Protein AF-A0AAE0NJJ4-F1 (afdb_monomer_lite)

Sequence (115 aa):
MPVPVALATLAATGSLVTSIKSAIELRKMMKRKEETRLAEDEAPRVFNRLRRAYKDGYLTSAEYYQWYEKFMVAKIERDLPALRRIRAHMRVLEENPQSRTIASRSSSTSRSRDS

Secondary structure (DSSP, 8-state):
-PPPHHHHHHHHHHHHHHHHHHHHHHHHHHHHHHHHHHHHHHHHHHHHHHHHHHHTTSS-HHHHHHHHHHHHHHHHTT-HHHHHHHHHHHHHHHH-GGGS--TTSSSSS------

Organism: NCBI:txid92902

Foldseek 3Di:
DPDPVVVVVVVVVVVVVVVVVVVVVVVVVVVVVVLLVLLQVLLVVLVVLLVVCVVVQLDDPVRSVVLVVQSVVCSVVSPSVSSVVSVVVSVVSVVDVVSNPPPPPPDDDDDDDDD

pLDDT: mean 77.35, std 16.14, range [45.75, 94.44]

Radius of gyration: 28.05 Å; chains: 1; bounding box: 64×34×97 Å

Structure (mmCIF, N/CA/C/O backbone):
data_AF-A0AAE0NJJ4-F1
#
_entry.id   AF-A0AAE0NJJ4-F1
#
loop_
_atom_site.group_PDB
_atom_site.id
_atom_site.type_symbol
_atom_site.label_atom_id
_atom_site.label_alt_id
_atom_site.label_comp_id
_atom_site.label_asym_id
_atom_site.label_entity_id
_atom_site.label_seq_id
_atom_site.pdbx_PDB_ins_code
_atom_site.Cartn_x
_atom_site.Cartn_y
_atom_site.Cartn_z
_atom_site.occupancy
_atom_site.B_iso_or_equiv
_atom_site.auth_seq_id
_atom_site.auth_comp_id
_atom_site.auth_asym_id
_atom_site.auth_atom_id
_atom_site.pdbx_PDB_model_num
ATOM 1 N N . MET A 1 1 ? 38.696 -6.512 -51.258 1.00 49.84 1 MET A N 1
ATOM 2 C CA . MET A 1 1 ? 39.075 -5.991 -49.927 1.00 49.84 1 MET A CA 1
ATOM 3 C C . MET A 1 1 ? 38.389 -6.851 -48.866 1.00 49.84 1 MET A C 1
ATOM 5 O O . MET A 1 1 ? 37.221 -6.602 -48.591 1.00 49.84 1 MET A O 1
ATOM 9 N N . PRO A 1 2 ? 39.017 -7.918 -48.343 1.00 52.50 2 PRO A N 1
ATOM 10 C CA . PRO A 1 2 ? 38.402 -8.707 -47.281 1.00 52.50 2 PRO A CA 1
ATOM 11 C C . PRO A 1 2 ? 38.435 -7.880 -45.992 1.00 52.50 2 PRO A C 1
ATOM 13 O O . PRO A 1 2 ? 39.502 -7.458 -45.550 1.00 52.50 2 PRO A O 1
ATOM 16 N N . VAL A 1 3 ? 37.266 -7.593 -45.419 1.00 58.84 3 VAL A N 1
ATOM 17 C CA . VAL A 1 3 ? 37.175 -6.944 -44.105 1.00 58.84 3 VAL A CA 1
ATOM 18 C C . VAL A 1 3 ? 37.872 -7.870 -43.104 1.00 58.84 3 VAL A C 1
ATOM 20 O O . VAL A 1 3 ? 37.532 -9.056 -43.061 1.00 58.84 3 VAL A O 1
ATOM 23 N N . PRO A 1 4 ? 38.872 -7.397 -42.340 1.00 62.06 4 PRO A N 1
ATOM 24 C CA . PRO A 1 4 ? 39.631 -8.269 -41.459 1.00 62.06 4 PRO A CA 1
ATOM 25 C C . PRO A 1 4 ? 38.686 -8.876 -40.420 1.00 62.06 4 PRO A C 1
ATOM 27 O O . PRO A 1 4 ? 38.000 -8.158 -39.691 1.00 62.06 4 PRO A O 1
ATOM 30 N N . VAL A 1 5 ? 38.667 -10.210 -40.359 1.00 61.16 5 VAL A N 1
ATOM 31 C CA . VAL A 1 5 ? 37.842 -11.038 -39.458 1.00 61.16 5 VAL A CA 1
ATOM 32 C C . VAL A 1 5 ? 37.912 -10.547 -38.006 1.00 61.16 5 VAL A C 1
ATOM 34 O O . VAL A 1 5 ? 36.921 -10.622 -37.290 1.00 61.16 5 VAL A O 1
ATOM 37 N N . ALA A 1 6 ? 39.041 -9.953 -37.607 1.00 55.00 6 ALA A N 1
ATOM 38 C CA . ALA A 1 6 ? 39.251 -9.334 -36.302 1.00 55.00 6 ALA A CA 1
ATOM 39 C C . ALA A 1 6 ? 38.307 -8.153 -35.997 1.00 55.00 6 ALA A C 1
ATOM 41 O O . ALA A 1 6 ? 37.869 -8.019 -34.862 1.00 55.00 6 ALA A O 1
ATOM 42 N N . LEU A 1 7 ? 37.953 -7.311 -36.977 1.00 53.78 7 LEU A N 1
ATOM 43 C CA . LEU A 1 7 ? 36.982 -6.222 -36.778 1.00 53.78 7 LEU A CA 1
ATOM 44 C C . LEU A 1 7 ? 35.548 -6.755 -36.714 1.00 53.78 7 LEU A C 1
ATOM 46 O O . LEU A 1 7 ? 34.739 -6.258 -35.932 1.00 53.78 7 LEU A O 1
ATOM 50 N N . ALA A 1 8 ? 35.244 -7.798 -37.491 1.00 55.31 8 ALA A N 1
ATOM 51 C CA . ALA A 1 8 ? 33.944 -8.460 -37.457 1.00 55.31 8 ALA A CA 1
ATOM 52 C C . ALA A 1 8 ? 33.705 -9.183 -36.117 1.00 55.31 8 ALA A C 1
ATOM 54 O O . ALA A 1 8 ? 32.607 -9.106 -35.568 1.00 55.31 8 ALA A O 1
ATOM 55 N N . THR A 1 9 ? 34.726 -9.823 -35.538 1.00 55.47 9 THR A N 1
ATOM 56 C CA . THR A 1 9 ? 34.636 -10.472 -34.219 1.00 55.47 9 THR A CA 1
ATOM 57 C C . THR A 1 9 ? 34.614 -9.473 -33.061 1.00 55.47 9 THR A C 1
ATOM 59 O O . THR A 1 9 ? 33.916 -9.711 -32.076 1.00 55.47 9 THR A O 1
ATOM 62 N N . LEU A 1 10 ? 35.287 -8.323 -33.173 1.00 52.78 10 LEU A N 1
ATOM 63 C CA . LEU A 1 10 ? 35.204 -7.239 -32.180 1.00 52.78 10 LEU A CA 1
ATOM 64 C C . LEU A 1 10 ? 33.826 -6.559 -32.196 1.00 52.78 10 LEU A C 1
ATOM 66 O O . LEU A 1 10 ? 33.239 -6.313 -31.144 1.00 52.78 10 LEU A O 1
ATOM 70 N N . ALA A 1 11 ? 33.259 -6.344 -33.386 1.00 57.31 11 ALA A N 1
ATOM 71 C CA . ALA A 1 11 ? 31.884 -5.876 -33.538 1.00 57.31 11 ALA A CA 1
ATOM 72 C C . ALA A 1 11 ? 30.865 -6.909 -33.020 1.00 57.31 11 ALA A C 1
ATOM 74 O O . ALA A 1 11 ? 29.897 -6.539 -32.358 1.00 57.31 11 ALA A O 1
ATOM 75 N N . ALA A 1 12 ? 31.094 -8.206 -33.254 1.00 57.16 12 ALA A N 1
ATOM 76 C CA . ALA A 1 12 ? 30.213 -9.277 -32.785 1.00 57.16 12 ALA A CA 1
ATOM 77 C C . ALA A 1 12 ? 30.272 -9.482 -31.261 1.00 57.16 12 ALA A C 1
ATOM 79 O O . ALA A 1 12 ? 29.234 -9.656 -30.626 1.00 57.16 12 ALA A O 1
ATOM 80 N N . THR A 1 13 ? 31.455 -9.411 -30.648 1.00 57.94 13 THR A N 1
ATOM 81 C CA . THR A 1 13 ? 31.603 -9.506 -29.184 1.00 57.94 13 THR A CA 1
ATOM 82 C C . THR A 1 13 ? 31.076 -8.253 -28.481 1.00 57.94 13 THR A C 1
ATOM 84 O O . THR A 1 13 ? 30.390 -8.373 -27.465 1.00 57.94 13 THR A O 1
ATOM 87 N N . GLY A 1 14 ? 31.266 -7.065 -29.070 1.00 58.31 14 GLY A N 1
ATOM 88 C CA . GLY A 1 14 ? 30.603 -5.831 -28.639 1.00 58.31 14 GLY A CA 1
ATOM 89 C C . GLY A 1 14 ? 29.072 -5.910 -28.728 1.00 58.31 14 GLY A C 1
ATOM 90 O O . GLY A 1 14 ? 28.387 -5.538 -27.777 1.00 58.31 14 GLY A O 1
ATOM 91 N N . SER A 1 15 ? 28.536 -6.463 -29.823 1.00 60.88 15 SER A N 1
ATOM 92 C CA . SER A 1 15 ? 27.097 -6.697 -30.039 1.00 60.88 15 SER A CA 1
ATOM 93 C C . SER A 1 15 ? 26.492 -7.696 -29.040 1.00 60.88 15 SER A C 1
ATOM 95 O O . SER A 1 15 ? 25.366 -7.524 -28.565 1.00 60.88 15 SER A O 1
ATOM 97 N N . LEU A 1 16 ? 27.250 -8.726 -28.650 1.00 60.28 16 LEU A N 1
ATOM 98 C CA . LEU A 1 16 ? 26.797 -9.709 -27.667 1.00 60.28 16 LEU A CA 1
ATOM 99 C C . LEU A 1 16 ? 26.666 -9.087 -26.266 1.00 60.28 16 LEU A C 1
ATOM 101 O O . LEU A 1 16 ? 25.659 -9.282 -25.585 1.00 60.28 16 LEU A O 1
ATOM 105 N N . VAL A 1 17 ? 27.657 -8.293 -25.846 1.00 63.66 17 VAL A N 1
ATOM 106 C CA . VAL A 1 17 ? 27.659 -7.626 -24.533 1.00 63.66 17 VAL A CA 1
ATOM 107 C C . VAL A 1 17 ? 26.560 -6.563 -24.447 1.00 63.66 17 VAL A C 1
ATOM 109 O O . VAL A 1 17 ? 25.863 -6.482 -23.430 1.00 63.66 17 VAL A O 1
ATOM 112 N N . THR A 1 18 ? 26.344 -5.779 -25.507 1.00 69.38 18 THR A N 1
ATOM 113 C CA . THR A 1 18 ? 25.241 -4.806 -25.554 1.00 69.38 18 THR A CA 1
ATOM 114 C C . THR A 1 18 ? 23.875 -5.487 -25.549 1.00 69.38 18 THR A C 1
ATOM 116 O O . THR A 1 18 ? 22.976 -5.014 -24.855 1.00 69.38 18 THR A O 1
ATOM 119 N N . SER A 1 19 ? 23.727 -6.634 -26.217 1.00 67.06 19 SER A N 1
ATOM 120 C CA . SER A 1 19 ? 22.492 -7.429 -26.193 1.00 67.06 19 SER A CA 1
ATOM 121 C C . SER A 1 19 ? 22.185 -7.986 -24.800 1.00 67.06 19 SER A C 1
ATOM 123 O O . SER A 1 19 ? 21.049 -7.898 -24.335 1.00 67.06 19 SER A O 1
ATOM 125 N N . ILE A 1 20 ? 23.194 -8.493 -24.081 1.00 73.38 20 ILE A N 1
ATOM 126 C CA . ILE A 1 20 ? 23.033 -8.977 -22.699 1.00 73.38 20 ILE A CA 1
ATOM 127 C C . ILE A 1 20 ? 22.661 -7.823 -21.760 1.00 73.38 20 ILE A C 1
ATOM 129 O O . ILE A 1 20 ? 21.740 -7.952 -20.951 1.00 73.38 20 ILE A O 1
ATOM 133 N N . LYS A 1 21 ? 23.332 -6.671 -21.881 1.00 72.81 21 LYS A N 1
ATOM 134 C CA . LYS A 1 21 ? 23.011 -5.477 -21.087 1.00 72.81 21 LYS A CA 1
ATOM 135 C C . LYS A 1 21 ? 21.589 -4.985 -21.366 1.00 72.81 21 LYS A C 1
ATOM 137 O O . LYS A 1 21 ? 20.836 -4.754 -20.421 1.00 72.81 21 LYS A O 1
ATOM 142 N N . SER A 1 22 ? 21.199 -4.916 -22.639 1.00 72.12 22 SER A N 1
ATOM 143 C CA . SER A 1 22 ? 19.841 -4.566 -23.063 1.00 72.12 22 SER A CA 1
ATOM 144 C C . SER A 1 22 ? 18.806 -5.541 -22.494 1.00 72.12 22 SER A C 1
ATOM 146 O O . SER A 1 22 ? 17.797 -5.114 -21.938 1.00 72.12 22 SER A O 1
ATOM 148 N N . ALA A 1 23 ? 19.086 -6.848 -22.510 1.00 73.75 23 ALA A N 1
ATOM 149 C CA . ALA A 1 23 ? 18.210 -7.858 -21.920 1.00 73.75 23 ALA A CA 1
ATOM 150 C C . ALA A 1 23 ? 18.053 -7.692 -20.395 1.00 73.75 23 ALA A C 1
ATOM 152 O O . ALA A 1 23 ? 16.955 -7.864 -19.860 1.00 73.75 23 ALA A O 1
ATOM 153 N N . ILE A 1 24 ? 19.121 -7.330 -19.678 1.00 82.50 24 ILE A N 1
ATOM 154 C CA . ILE A 1 24 ? 19.072 -7.058 -18.231 1.00 82.50 24 ILE A CA 1
ATOM 155 C C . ILE A 1 24 ? 18.264 -5.788 -17.939 1.00 82.50 24 ILE A C 1
ATOM 157 O O . ILE A 1 24 ? 17.454 -5.772 -17.009 1.00 82.50 24 ILE A O 1
ATOM 161 N N . GLU A 1 25 ? 18.461 -4.728 -18.718 1.00 81.06 25 GLU A N 1
ATOM 162 C CA . GLU A 1 25 ? 17.711 -3.477 -18.584 1.00 81.06 25 GLU A CA 1
ATOM 163 C C . GLU A 1 25 ? 16.223 -3.676 -18.894 1.00 81.06 25 GLU A C 1
ATOM 165 O O . GLU A 1 25 ? 15.377 -3.240 -18.111 1.00 81.06 25 GLU A O 1
ATOM 170 N N . LEU A 1 26 ? 15.893 -4.434 -19.943 1.00 79.50 26 LEU A N 1
ATOM 171 C CA . LEU A 1 26 ? 14.524 -4.839 -20.270 1.00 79.50 26 LEU A CA 1
ATOM 172 C C . LEU A 1 26 ? 13.882 -5.629 -19.128 1.00 79.50 26 LEU A C 1
ATOM 174 O O . LEU A 1 26 ? 12.768 -5.308 -18.718 1.00 79.50 26 LEU A O 1
ATOM 178 N N . ARG A 1 27 ? 14.590 -6.606 -18.546 1.00 78.62 27 ARG A N 1
ATOM 179 C CA . ARG A 1 27 ? 14.095 -7.356 -17.377 1.00 78.62 27 ARG A CA 1
ATOM 180 C C . ARG A 1 27 ? 13.827 -6.443 -16.182 1.00 78.62 27 ARG A C 1
ATOM 182 O O . ARG A 1 27 ? 12.785 -6.568 -15.543 1.00 78.62 27 ARG A O 1
ATOM 189 N N . LYS A 1 28 ? 14.728 -5.499 -15.890 1.00 83.69 28 LYS A N 1
ATOM 190 C CA . LYS A 1 28 ? 14.526 -4.501 -14.823 1.00 83.69 28 LYS A CA 1
ATOM 191 C C . LYS A 1 28 ? 13.313 -3.616 -15.106 1.00 83.69 28 LYS A C 1
ATOM 193 O O . LYS A 1 28 ? 12.544 -3.326 -14.193 1.00 83.69 28 LYS A O 1
ATOM 198 N N . MET A 1 29 ? 13.121 -3.209 -16.358 1.00 83.06 29 MET A N 1
ATOM 199 C CA . MET A 1 29 ? 12.002 -2.366 -16.765 1.00 83.06 29 MET A CA 1
ATOM 200 C C . MET A 1 29 ? 10.665 -3.111 -16.685 1.00 83.06 29 MET A C 1
ATOM 202 O O . MET A 1 29 ? 9.696 -2.562 -16.166 1.00 83.06 29 MET A O 1
ATOM 206 N N . MET A 1 30 ? 10.616 -4.368 -17.136 1.00 82.31 30 MET A N 1
ATOM 207 C CA . MET A 1 30 ? 9.439 -5.232 -17.001 1.00 82.31 30 MET A CA 1
ATOM 208 C C . MET A 1 30 ? 9.076 -5.448 -15.535 1.00 82.31 30 MET A C 1
ATOM 210 O O . MET A 1 30 ? 7.918 -5.267 -15.173 1.00 82.31 30 MET A O 1
ATOM 214 N N . LYS A 1 31 ? 10.068 -5.731 -14.683 1.00 85.31 31 LYS A N 1
ATOM 215 C CA . LYS A 1 31 ? 9.854 -5.888 -13.243 1.00 85.31 31 LYS A CA 1
ATOM 216 C C . LYS A 1 31 ? 9.286 -4.618 -12.604 1.00 85.31 31 LYS A C 1
ATOM 218 O O . LYS A 1 31 ? 8.314 -4.698 -11.867 1.00 85.31 31 LYS A O 1
ATOM 223 N N . ARG A 1 32 ? 9.822 -3.438 -12.942 1.00 82.94 32 ARG A N 1
ATOM 224 C CA . ARG A 1 32 ? 9.273 -2.154 -12.466 1.00 82.94 32 ARG A CA 1
ATOM 225 C C . ARG A 1 32 ? 7.836 -1.934 -12.939 1.00 82.94 32 ARG A C 1
ATOM 227 O O . ARG A 1 32 ? 7.005 -1.500 -12.152 1.00 82.94 32 ARG A O 1
ATOM 234 N N . LYS A 1 33 ? 7.526 -2.250 -14.202 1.00 84.69 33 LYS A N 1
ATOM 235 C CA . LYS A 1 33 ? 6.153 -2.156 -14.728 1.00 84.69 33 LYS A CA 1
ATOM 236 C C . LYS A 1 33 ? 5.199 -3.081 -13.974 1.00 84.69 33 LYS A C 1
ATOM 238 O O . LYS A 1 33 ? 4.100 -2.667 -13.611 1.00 84.69 33 LYS A O 1
ATOM 243 N N . GLU A 1 34 ? 5.624 -4.310 -13.714 1.00 88.31 34 GLU A N 1
ATOM 244 C CA . GLU A 1 34 ? 4.850 -5.272 -12.936 1.00 88.31 34 GLU A CA 1
ATOM 245 C C . GLU A 1 34 ? 4.630 -4.786 -11.498 1.00 88.31 34 GLU A C 1
ATOM 247 O O . GLU A 1 34 ? 3.495 -4.764 -11.034 1.00 88.31 34 GLU A O 1
ATOM 252 N N . GLU A 1 35 ? 5.672 -4.290 -10.827 1.00 85.25 35 GLU A N 1
ATOM 253 C CA . GLU A 1 35 ? 5.577 -3.704 -9.484 1.00 85.25 35 GLU A CA 1
ATOM 254 C C . GLU A 1 35 ? 4.603 -2.520 -9.439 1.00 85.25 35 GLU A C 1
ATOM 256 O O . GLU A 1 35 ? 3.765 -2.461 -8.540 1.00 85.25 35 GLU A O 1
ATOM 261 N N . THR A 1 36 ? 4.644 -1.621 -10.429 1.00 86.25 36 THR A N 1
ATOM 262 C CA . THR A 1 36 ? 3.703 -0.491 -10.498 1.00 86.25 36 THR A CA 1
ATOM 263 C C . THR A 1 36 ? 2.263 -0.942 -10.706 1.00 86.25 36 THR A C 1
ATOM 265 O O . THR A 1 36 ? 1.364 -0.420 -10.054 1.00 86.25 36 THR A O 1
ATOM 268 N N . ARG A 1 37 ? 2.037 -1.945 -11.562 1.00 90.31 37 ARG A N 1
ATOM 269 C CA . ARG A 1 37 ? 0.701 -2.499 -11.798 1.00 90.31 37 ARG A CA 1
ATOM 270 C C . ARG A 1 37 ? 0.161 -3.166 -10.535 1.00 90.31 37 ARG A C 1
ATOM 272 O O . ARG A 1 37 ? -0.973 -2.924 -10.140 1.00 90.31 37 ARG A O 1
ATOM 279 N N . LEU A 1 38 ? 1.001 -3.951 -9.862 1.00 89.00 38 LEU A N 1
ATOM 280 C CA . LEU A 1 38 ? 0.651 -4.570 -8.589 1.00 89.00 38 LEU A CA 1
ATOM 281 C C . LEU A 1 38 ? 0.353 -3.519 -7.513 1.00 89.00 38 LEU A C 1
ATOM 283 O O . LEU A 1 38 ? -0.564 -3.723 -6.726 1.00 89.00 38 LEU A O 1
ATOM 287 N N . ALA A 1 39 ? 1.082 -2.399 -7.470 1.00 87.75 39 ALA A N 1
ATOM 288 C CA . ALA A 1 39 ? 0.797 -1.303 -6.542 1.00 87.75 39 ALA A CA 1
ATOM 289 C C . ALA A 1 39 ? -0.588 -0.682 -6.794 1.00 87.75 39 ALA A C 1
ATOM 291 O O . ALA A 1 39 ? -1.337 -0.441 -5.844 1.00 87.75 39 ALA A O 1
A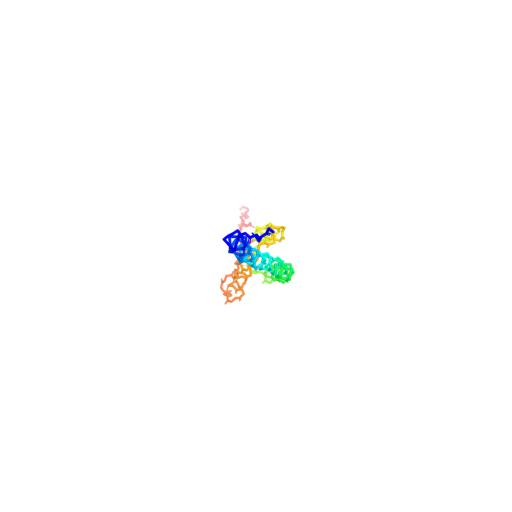TOM 292 N N . GLU A 1 40 ? -0.951 -0.467 -8.061 1.00 89.31 40 GLU A N 1
ATOM 293 C CA . GLU A 1 40 ? -2.262 0.064 -8.451 1.00 89.31 40 GLU A CA 1
ATOM 294 C C . GLU A 1 40 ? -3.409 -0.888 -8.091 1.00 89.31 40 GLU A C 1
ATOM 296 O O . GLU A 1 40 ? -4.422 -0.440 -7.553 1.00 89.31 40 GLU A O 1
ATOM 301 N N . ASP A 1 41 ? -3.223 -2.195 -8.290 1.00 91.31 41 ASP A N 1
ATOM 302 C CA . ASP A 1 41 ? -4.201 -3.224 -7.911 1.00 91.31 41 ASP A CA 1
ATOM 303 C C . ASP A 1 41 ? -4.339 -3.369 -6.380 1.00 91.31 41 ASP A C 1
ATOM 305 O O . ASP A 1 41 ? -5.411 -3.674 -5.843 1.00 91.31 41 ASP A O 1
ATOM 309 N N . GLU A 1 42 ? -3.245 -3.154 -5.646 1.00 89.69 42 GLU A N 1
ATOM 310 C CA . GLU A 1 42 ? -3.174 -3.305 -4.194 1.00 89.69 42 GLU A CA 1
ATOM 311 C C . GLU A 1 42 ? -3.802 -2.117 -3.448 1.00 89.69 42 GLU A C 1
ATOM 313 O O . GLU A 1 42 ? -4.469 -2.305 -2.422 1.00 89.69 42 GLU A O 1
ATOM 318 N N . ALA A 1 43 ? -3.626 -0.899 -3.967 1.00 89.88 43 ALA A N 1
ATOM 319 C CA . ALA A 1 43 ? -4.090 0.344 -3.358 1.00 89.88 43 ALA A CA 1
ATOM 320 C C . ALA A 1 43 ? -5.588 0.353 -2.968 1.00 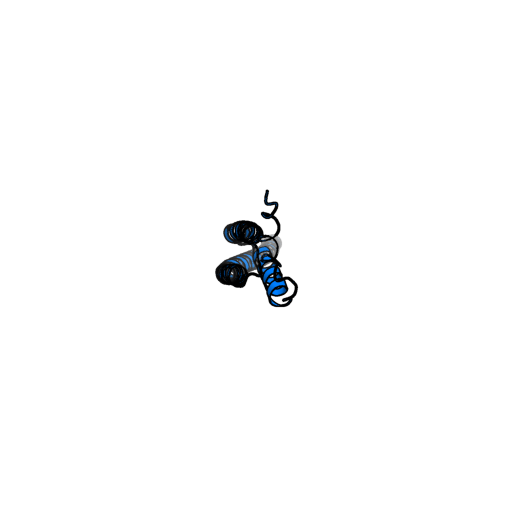89.88 43 ALA A C 1
ATOM 322 O O . ALA A 1 43 ? -5.887 0.645 -1.804 1.00 89.88 43 ALA A O 1
ATOM 323 N N . PRO A 1 44 ? -6.556 0.004 -3.846 1.00 93.19 44 PRO A N 1
ATOM 324 C CA . PRO A 1 44 ? -7.974 0.009 -3.476 1.00 93.19 44 PRO A CA 1
ATOM 325 C C . PRO A 1 44 ? -8.297 -1.020 -2.385 1.00 93.19 44 PRO A C 1
ATOM 327 O O . PRO A 1 44 ? -9.141 -0.775 -1.522 1.00 93.19 44 PRO A O 1
ATOM 330 N N . ARG A 1 45 ? -7.596 -2.160 -2.370 1.00 92.81 45 ARG A N 1
ATOM 331 C CA . ARG A 1 45 ? -7.772 -3.193 -1.340 1.00 92.81 45 ARG A CA 1
ATOM 332 C C . ARG A 1 45 ? -7.306 -2.694 0.025 1.00 92.81 45 ARG A C 1
ATOM 334 O O . ARG A 1 45 ? -7.995 -2.918 1.018 1.00 92.81 45 ARG A O 1
ATOM 341 N N . VAL A 1 46 ? -6.161 -2.009 0.074 1.00 93.06 46 VAL A N 1
ATOM 342 C CA . VAL A 1 46 ? -5.626 -1.415 1.311 1.00 93.06 46 VAL A CA 1
ATOM 343 C C . VAL A 1 46 ? -6.544 -0.309 1.826 1.00 93.06 46 VAL A C 1
ATOM 345 O O . VAL A 1 46 ? -6.878 -0.317 3.008 1.00 93.06 46 VAL A O 1
ATOM 348 N N . PHE A 1 47 ? -7.030 0.571 0.948 1.00 93.62 47 PHE A N 1
ATOM 349 C CA . PHE A 1 47 ? -7.969 1.630 1.325 1.00 93.62 47 PHE A CA 1
ATOM 350 C C . PHE A 1 47 ? -9.263 1.079 1.934 1.00 93.62 47 PHE A C 1
ATOM 352 O O . PHE A 1 47 ? -9.693 1.516 3.002 1.00 93.62 47 PHE A O 1
ATOM 359 N N . ASN A 1 48 ? -9.865 0.074 1.291 1.00 93.62 48 ASN A N 1
ATOM 360 C CA . ASN A 1 48 ? -11.086 -0.550 1.794 1.00 93.62 48 ASN A CA 1
ATOM 361 C C . ASN A 1 48 ? -10.872 -1.206 3.162 1.00 93.62 48 ASN A C 1
ATOM 363 O O . ASN A 1 48 ? -11.747 -1.110 4.022 1.00 93.62 48 ASN A O 1
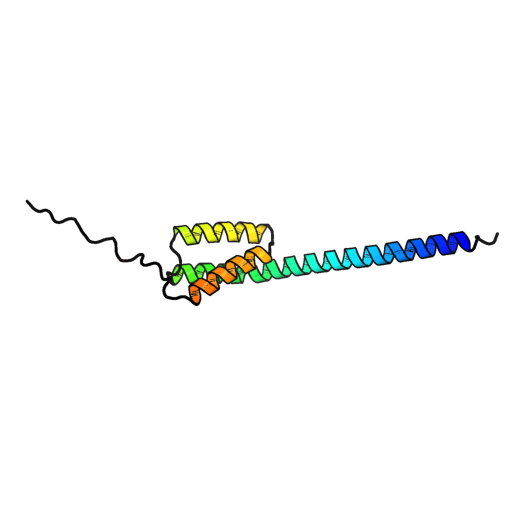ATOM 367 N N . ARG A 1 49 ? -9.712 -1.834 3.382 1.00 91.56 49 ARG A N 1
ATOM 368 C CA . ARG A 1 49 ? -9.348 -2.406 4.684 1.00 91.56 49 ARG A CA 1
ATOM 369 C C . ARG A 1 49 ? -9.167 -1.342 5.756 1.00 91.56 49 ARG A C 1
ATOM 371 O O . ARG A 1 49 ? -9.755 -1.468 6.818 1.00 91.56 49 ARG A O 1
ATOM 378 N N . LEU A 1 50 ? -8.431 -0.275 5.456 1.00 92.00 50 LEU A N 1
ATOM 379 C CA . LEU A 1 50 ? -8.217 0.837 6.382 1.00 92.00 50 LEU A CA 1
ATOM 380 C C . LEU A 1 50 ? -9.551 1.472 6.807 1.00 92.00 50 LEU A C 1
ATOM 382 O O . LEU A 1 50 ? -9.790 1.718 7.988 1.00 92.00 50 LEU A O 1
ATOM 386 N N . ARG A 1 51 ? -10.461 1.675 5.847 1.00 92.06 51 ARG A N 1
ATOM 387 C CA . ARG A 1 51 ? -11.800 2.212 6.114 1.00 92.06 51 ARG A CA 1
ATOM 388 C C . ARG A 1 51 ? -12.662 1.259 6.946 1.00 92.06 51 ARG A C 1
ATOM 390 O O . ARG A 1 51 ? -13.457 1.733 7.754 1.00 92.06 51 ARG A O 1
ATOM 397 N N . ARG A 1 52 ? -12.540 -0.057 6.746 1.00 91.31 52 ARG A N 1
ATOM 398 C CA . ARG A 1 52 ? -13.213 -1.061 7.588 1.00 91.31 52 ARG A CA 1
ATOM 399 C C . ARG A 1 52 ? -12.646 -1.058 9.002 1.00 91.31 52 ARG A C 1
ATOM 401 O O . ARG A 1 52 ? -13.417 -0.882 9.929 1.00 91.31 52 ARG A O 1
ATOM 408 N N . ALA A 1 53 ? -11.324 -1.089 9.152 1.00 87.81 53 ALA A N 1
ATOM 409 C CA . ALA A 1 53 ? -10.663 -1.056 10.454 1.00 87.81 53 ALA A CA 1
ATOM 410 C C . ALA A 1 53 ? -11.091 0.153 11.308 1.00 87.81 53 ALA A C 1
ATOM 412 O O . ALA A 1 53 ? -11.332 0.014 12.504 1.00 87.81 53 ALA A O 1
ATOM 413 N N . TYR A 1 54 ? -11.261 1.323 10.685 1.00 88.62 54 TYR A N 1
ATOM 414 C CA . TYR A 1 54 ? -11.811 2.500 11.359 1.00 88.62 54 TYR A CA 1
ATOM 415 C C . TYR A 1 54 ? -13.284 2.333 11.764 1.00 88.62 54 TYR A C 1
ATOM 417 O O . TYR A 1 54 ? -13.649 2.632 12.897 1.00 88.62 54 TYR A O 1
ATOM 425 N N . LYS A 1 55 ? -14.135 1.823 10.863 1.00 88.81 55 LYS A N 1
ATOM 426 C CA . LYS A 1 55 ? -15.559 1.573 11.156 1.00 88.81 55 LYS A CA 1
ATOM 427 C C . LYS A 1 55 ? -15.769 0.533 12.254 1.00 88.81 55 LYS A C 1
ATOM 429 O O . LYS A 1 55 ? -16.688 0.678 13.050 1.00 88.81 55 LYS A O 1
ATOM 434 N N . ASP A 1 56 ? -14.917 -0.482 12.288 1.00 88.31 56 ASP A N 1
ATOM 435 C CA . ASP A 1 56 ? -14.975 -1.577 13.252 1.00 88.31 56 ASP A CA 1
ATOM 436 C C . ASP A 1 56 ? -14.360 -1.183 14.614 1.00 88.31 56 ASP A C 1
ATOM 438 O O . ASP A 1 56 ? -14.385 -1.968 15.561 1.00 88.31 56 ASP A O 1
ATOM 442 N N . GLY A 1 57 ? -13.830 0.043 14.733 1.00 85.69 57 GLY A N 1
ATOM 443 C CA . GLY A 1 57 ? -13.311 0.602 15.982 1.00 85.69 57 GLY A CA 1
ATOM 444 C C . GLY A 1 57 ? -11.902 0.136 16.356 1.00 85.69 57 GLY A C 1
ATOM 445 O O . GLY A 1 57 ? -11.502 0.292 17.506 1.00 85.69 57 GLY A O 1
ATOM 446 N N . TYR A 1 58 ? -11.140 -0.425 15.412 1.00 84.50 58 TYR A N 1
ATOM 447 C CA . TYR A 1 58 ? -9.740 -0.815 15.636 1.00 84.50 58 TYR A CA 1
ATOM 448 C C . TYR A 1 58 ? -8.764 0.366 15.582 1.00 84.50 58 TYR A C 1
ATOM 450 O O . TYR A 1 58 ? -7.610 0.226 15.975 1.00 84.50 58 TYR A O 1
ATOM 458 N N . LEU A 1 59 ? -9.203 1.509 15.052 1.00 86.00 59 LEU A N 1
ATOM 459 C CA . LEU A 1 59 ? -8.404 2.724 14.918 1.00 86.00 59 LEU A CA 1
ATOM 460 C C . LEU A 1 59 ? -9.181 3.909 15.483 1.00 86.00 59 LEU A C 1
ATOM 462 O O . LEU A 1 59 ? -10.366 4.086 15.195 1.00 86.00 59 LEU A O 1
ATOM 466 N N . THR A 1 60 ? -8.491 4.770 16.221 1.00 87.12 60 THR A N 1
ATOM 467 C CA . THR A 1 60 ? -9.005 6.099 16.559 1.00 87.12 60 THR A CA 1
ATOM 468 C C . THR A 1 60 ? -9.012 7.010 15.327 1.00 87.12 60 THR A C 1
ATOM 470 O O . THR A 1 60 ? -8.352 6.744 14.321 1.00 87.12 60 THR A O 1
ATOM 473 N N . SER A 1 61 ? -9.744 8.127 15.398 1.00 88.88 61 SER A N 1
ATOM 474 C CA . SER A 1 61 ? -9.779 9.123 14.313 1.00 88.88 61 SER A CA 1
ATOM 475 C C . SER A 1 61 ? -8.375 9.630 13.955 1.00 88.88 61 SER A C 1
ATOM 477 O O . SER A 1 61 ? -8.007 9.665 12.783 1.00 88.88 61 SER A O 1
ATOM 479 N N . ALA A 1 62 ? -7.556 9.943 14.964 1.00 89.56 62 ALA A N 1
ATOM 480 C CA . ALA A 1 62 ? -6.188 10.420 14.768 1.00 89.56 62 ALA A CA 1
ATOM 481 C C . ALA A 1 62 ? -5.299 9.375 14.071 1.00 89.56 62 ALA A C 1
ATOM 483 O O . ALA A 1 62 ? -4.609 9.694 13.103 1.00 89.56 62 ALA A O 1
ATOM 484 N N . GLU A 1 63 ? -5.361 8.115 14.512 1.00 88.88 63 GLU A N 1
ATOM 485 C CA . GLU A 1 63 ? -4.596 7.024 13.897 1.00 88.88 63 GLU A CA 1
ATOM 486 C C . GLU A 1 63 ? -5.049 6.758 12.460 1.00 88.88 63 GLU A C 1
ATOM 488 O O . GLU A 1 63 ? -4.216 6.544 11.578 1.00 88.88 63 GLU A O 1
ATOM 493 N N . TYR A 1 64 ? -6.358 6.815 12.197 1.00 91.62 64 TYR A N 1
ATOM 494 C CA . TYR A 1 64 ? -6.891 6.677 10.846 1.00 91.62 64 TYR A CA 1
ATOM 495 C C . TYR A 1 64 ? -6.321 7.743 9.905 1.00 91.62 64 TYR A C 1
ATOM 497 O O . TYR A 1 64 ? -5.833 7.390 8.832 1.00 91.62 64 TYR A O 1
ATOM 505 N N . TYR A 1 65 ? -6.320 9.021 10.303 1.00 93.56 65 TYR A N 1
ATOM 506 C CA . TYR A 1 65 ? -5.750 10.094 9.480 1.00 93.56 65 TYR A CA 1
ATOM 507 C C . TYR A 1 65 ? -4.255 9.896 9.223 1.00 93.56 65 TYR A C 1
ATOM 509 O O . TYR A 1 65 ? -3.812 10.031 8.083 1.00 93.56 65 TYR A O 1
ATOM 517 N N . GLN A 1 66 ? -3.492 9.492 10.241 1.00 94.00 66 GLN A N 1
ATOM 518 C CA . GLN A 1 66 ? -2.059 9.236 10.095 1.00 94.00 66 GLN A CA 1
ATOM 519 C C . GLN A 1 66 ? -1.769 8.093 9.108 1.00 94.00 66 GLN A C 1
ATOM 521 O O . GLN A 1 66 ? -0.863 8.180 8.274 1.00 94.00 66 GLN A O 1
ATOM 526 N N . TRP A 1 67 ? -2.530 6.998 9.183 1.00 92.69 67 TRP A N 1
ATOM 527 C CA . TRP A 1 67 ? -2.387 5.881 8.248 1.00 92.69 67 TRP A CA 1
ATOM 528 C C . TRP A 1 67 ? -2.916 6.212 6.853 1.00 92.69 67 TRP A C 1
ATOM 530 O O . TRP A 1 67 ? -2.362 5.732 5.863 1.00 92.69 67 TRP A O 1
ATOM 540 N N . TYR A 1 68 ? -3.945 7.051 6.763 1.00 93.94 68 TYR A N 1
ATOM 541 C CA . TYR A 1 68 ? -4.489 7.528 5.499 1.00 93.94 68 TYR A CA 1
ATOM 542 C C . TYR A 1 68 ? -3.494 8.420 4.749 1.00 93.94 68 TYR A C 1
ATOM 544 O O . TYR A 1 68 ? -3.296 8.230 3.552 1.00 93.94 68 TYR A O 1
ATOM 552 N N . GLU A 1 69 ? -2.804 9.325 5.443 1.00 94.44 69 GLU A N 1
ATOM 553 C CA . GLU A 1 69 ? -1.750 10.158 4.857 1.00 94.44 69 GLU A CA 1
ATOM 554 C C . GLU A 1 69 ? -0.610 9.300 4.290 1.00 94.44 69 GLU A C 1
ATOM 556 O O . GLU A 1 69 ? -0.265 9.414 3.112 1.00 94.44 69 GLU A O 1
ATOM 561 N N . LYS A 1 70 ? -0.103 8.343 5.081 1.00 93.50 70 LYS A N 1
ATOM 562 C CA . LYS A 1 70 ? 0.920 7.380 4.630 1.00 93.50 70 LYS A CA 1
ATOM 563 C C . LYS A 1 70 ? 0.451 6.557 3.430 1.00 93.50 70 LYS A C 1
ATOM 565 O O . LYS A 1 70 ? 1.234 6.287 2.521 1.00 93.50 70 LYS A O 1
ATOM 570 N N . PHE A 1 71 ? -0.821 6.161 3.412 1.00 94.06 71 PHE A N 1
ATOM 571 C CA . PHE A 1 71 ? -1.422 5.475 2.273 1.00 94.06 71 PHE A CA 1
ATOM 572 C C . PHE A 1 71 ? -1.462 6.363 1.024 1.00 94.06 71 PHE A C 1
ATOM 574 O O . PHE A 1 71 ? -1.148 5.875 -0.061 1.00 94.06 71 PHE A O 1
ATOM 581 N N . MET A 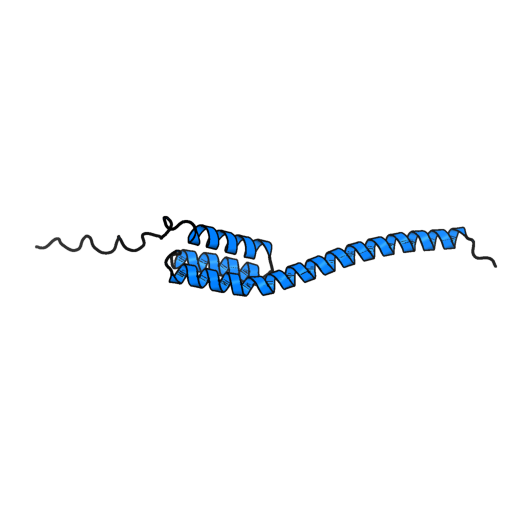1 72 ? -1.819 7.645 1.152 1.00 94.06 72 MET A N 1
ATOM 582 C CA . MET A 1 72 ? -1.839 8.558 0.008 1.00 94.06 72 MET A CA 1
ATOM 583 C C . MET A 1 72 ? -0.450 8.720 -0.604 1.00 94.06 72 MET A C 1
ATOM 585 O O . MET A 1 72 ? -0.323 8.614 -1.822 1.00 94.06 72 MET A O 1
ATOM 589 N N . VAL A 1 73 ? 0.580 8.904 0.228 1.00 94.44 73 VAL A N 1
ATOM 590 C CA . VAL A 1 73 ? 1.975 8.989 -0.233 1.00 94.44 73 VAL A CA 1
ATOM 591 C C . VAL A 1 73 ? 2.369 7.706 -0.964 1.00 94.44 73 VAL A C 1
ATOM 593 O O . VAL A 1 73 ? 2.755 7.758 -2.129 1.00 94.44 73 VAL A O 1
ATOM 596 N N . ALA A 1 74 ? 2.144 6.541 -0.347 1.00 92.06 74 ALA A N 1
ATOM 597 C CA . ALA A 1 74 ? 2.460 5.248 -0.955 1.00 92.06 74 ALA A CA 1
ATOM 598 C C . ALA A 1 74 ? 1.714 5.005 -2.281 1.00 92.06 74 ALA A C 1
ATOM 600 O O . ALA A 1 74 ? 2.256 4.397 -3.204 1.00 92.06 74 ALA A O 1
ATOM 601 N N . LYS A 1 75 ? 0.470 5.486 -2.396 1.00 90.81 75 LYS A N 1
ATOM 602 C CA . LYS A 1 75 ? -0.327 5.394 -3.624 1.00 90.81 75 LYS A CA 1
ATOM 603 C C . LYS A 1 75 ? 0.229 6.293 -4.730 1.00 90.81 75 LYS A C 1
ATOM 605 O O . LYS A 1 75 ? 0.302 5.847 -5.872 1.00 90.81 75 LYS A O 1
ATOM 610 N N . ILE A 1 76 ? 0.595 7.535 -4.409 1.00 92.56 76 ILE A N 1
ATOM 611 C CA . ILE A 1 76 ? 1.158 8.495 -5.372 1.00 92.56 76 ILE A CA 1
ATOM 612 C C . ILE A 1 76 ? 2.514 7.999 -5.881 1.00 92.56 76 ILE A C 1
ATOM 614 O O . ILE A 1 76 ? 2.757 7.993 -7.086 1.00 92.56 76 ILE A O 1
ATOM 618 N N . GLU A 1 77 ? 3.364 7.516 -4.977 1.00 90.75 77 GLU A N 1
ATOM 619 C CA . GLU A 1 77 ? 4.694 6.991 -5.306 1.00 90.75 77 GLU A CA 1
ATOM 620 C C . GLU A 1 77 ? 4.655 5.594 -5.945 1.00 90.75 77 GLU A C 1
ATOM 622 O O . GLU A 1 77 ? 5.672 5.115 -6.447 1.00 90.75 77 GLU A O 1
ATOM 627 N N . ARG A 1 78 ? 3.485 4.937 -5.958 1.00 89.94 78 ARG A N 1
ATOM 628 C CA . ARG A 1 78 ? 3.302 3.540 -6.392 1.00 89.94 78 ARG A CA 1
ATOM 629 C C . ARG A 1 78 ? 4.244 2.575 -5.654 1.00 89.94 78 ARG A C 1
ATOM 631 O O . ARG A 1 78 ? 4.713 1.586 -6.219 1.00 89.94 78 ARG A O 1
ATOM 638 N N . ASP A 1 79 ? 4.494 2.846 -4.373 1.00 89.06 79 ASP A N 1
ATOM 639 C CA . ASP A 1 79 ? 5.352 2.034 -3.509 1.00 89.06 79 ASP A CA 1
ATOM 640 C C . ASP A 1 79 ? 4.580 0.805 -2.995 1.00 89.06 79 ASP A C 1
ATOM 642 O O . ASP A 1 79 ? 3.878 0.826 -1.975 1.00 89.06 79 ASP A O 1
ATOM 646 N N . LEU A 1 80 ? 4.720 -0.305 -3.723 1.00 88.50 80 LEU A N 1
ATOM 647 C CA . LEU A 1 80 ? 4.143 -1.598 -3.358 1.00 88.50 80 LEU A CA 1
ATOM 648 C C . LEU A 1 80 ? 4.602 -2.092 -1.963 1.00 88.50 80 LEU A C 1
ATOM 650 O O . LEU A 1 80 ? 3.744 -2.517 -1.180 1.00 88.50 80 LEU A O 1
ATOM 654 N N . PRO A 1 81 ? 5.901 -2.064 -1.599 1.00 90.56 81 PRO A N 1
ATOM 655 C CA . PRO A 1 81 ? 6.356 -2.343 -0.236 1.00 90.56 81 PRO A CA 1
ATOM 656 C C . PRO A 1 81 ? 5.652 -1.529 0.857 1.00 90.56 81 PRO A C 1
ATOM 658 O O . PRO A 1 81 ? 5.258 -2.099 1.879 1.00 90.56 81 PRO A O 1
ATOM 661 N N . ALA A 1 82 ? 5.473 -0.218 0.681 1.00 90.00 82 ALA A N 1
ATOM 662 C CA . ALA A 1 82 ? 4.743 0.604 1.649 1.00 90.00 82 ALA A CA 1
ATOM 663 C C . ALA A 1 82 ? 3.275 0.172 1.776 1.00 90.00 82 ALA A C 1
ATOM 665 O O . ALA A 1 82 ? 2.795 -0.034 2.893 1.00 90.00 82 ALA A O 1
ATOM 666 N N . LEU A 1 83 ? 2.586 -0.073 0.656 1.00 91.19 83 LEU A N 1
ATOM 667 C CA . LEU A 1 83 ? 1.208 -0.580 0.662 1.00 91.19 83 LEU A CA 1
ATOM 668 C C . LEU A 1 83 ? 1.088 -1.933 1.386 1.00 91.19 83 LEU A C 1
ATOM 670 O O . LEU A 1 83 ? 0.152 -2.146 2.164 1.00 91.19 83 LEU A O 1
ATOM 674 N N . ARG A 1 84 ? 2.062 -2.832 1.198 1.00 92.31 84 ARG A N 1
ATOM 675 C CA . ARG A 1 84 ? 2.119 -4.127 1.899 1.00 92.31 84 ARG A CA 1
ATOM 676 C C . ARG A 1 84 ? 2.348 -3.975 3.401 1.00 92.31 84 ARG A C 1
ATOM 678 O O . ARG A 1 84 ? 1.734 -4.710 4.171 1.00 92.31 84 ARG A O 1
ATOM 685 N N . ARG A 1 85 ? 3.171 -3.013 3.832 1.00 92.38 85 ARG A N 1
ATOM 686 C CA . ARG A 1 85 ? 3.369 -2.702 5.260 1.00 92.38 85 ARG A CA 1
ATOM 687 C C . ARG A 1 85 ? 2.081 -2.210 5.913 1.00 92.38 85 ARG A C 1
ATOM 689 O O . ARG A 1 85 ? 1.713 -2.712 6.971 1.00 92.38 85 ARG A O 1
ATOM 696 N N . ILE A 1 86 ? 1.361 -1.298 5.256 1.00 91.75 86 ILE A N 1
ATOM 697 C CA . ILE A 1 86 ? 0.064 -0.803 5.746 1.00 91.75 86 ILE A CA 1
ATOM 698 C C . ILE A 1 86 ? -0.930 -1.963 5.854 1.00 91.75 86 ILE A C 1
ATOM 700 O O . ILE A 1 86 ? -1.592 -2.124 6.876 1.00 91.75 86 ILE A O 1
ATOM 704 N N . ARG A 1 87 ? -0.991 -2.835 4.839 1.00 91.56 87 ARG A N 1
ATOM 705 C CA . ARG A 1 87 ? -1.824 -4.045 4.887 1.00 91.56 87 ARG A CA 1
ATOM 706 C C . ARG A 1 87 ? -1.467 -4.959 6.057 1.00 91.56 87 ARG A C 1
ATOM 708 O O . ARG A 1 87 ? -2.375 -5.466 6.708 1.00 91.56 87 ARG A O 1
ATOM 715 N N . ALA A 1 88 ? -0.180 -5.209 6.286 1.00 90.38 88 ALA A N 1
ATOM 716 C CA . ALA A 1 88 ? 0.273 -6.067 7.374 1.00 90.38 88 ALA A CA 1
ATOM 717 C C . ALA A 1 88 ? -0.126 -5.483 8.734 1.00 90.38 88 ALA A C 1
ATOM 719 O O . ALA A 1 88 ? -0.651 -6.210 9.568 1.00 90.38 88 ALA A O 1
ATOM 720 N N . HIS A 1 89 ? 0.019 -4.167 8.915 1.00 89.19 89 HIS A N 1
ATOM 721 C CA . HIS A 1 89 ? -0.445 -3.483 10.120 1.00 89.19 89 HIS A CA 1
ATOM 722 C C . HIS A 1 89 ? -1.952 -3.675 10.344 1.00 89.19 89 HIS A C 1
ATOM 724 O O . HIS A 1 89 ? -2.365 -4.051 11.436 1.00 89.19 89 HIS A O 1
ATOM 730 N N . MET A 1 90 ? -2.775 -3.496 9.301 1.00 88.25 90 MET A N 1
ATOM 731 C CA . MET A 1 90 ? -4.223 -3.738 9.405 1.00 88.25 90 MET A CA 1
ATOM 732 C C . MET A 1 90 ? -4.535 -5.184 9.798 1.00 88.25 90 MET A C 1
ATOM 734 O O . MET A 1 90 ? -5.406 -5.421 10.624 1.00 88.25 90 MET A O 1
ATOM 738 N N . ARG A 1 91 ? -3.798 -6.151 9.245 1.00 88.56 91 ARG A N 1
ATOM 739 C CA . ARG A 1 91 ? -3.978 -7.569 9.570 1.00 88.56 91 ARG A CA 1
ATOM 740 C C . ARG A 1 91 ? -3.672 -7.870 11.039 1.00 88.56 91 ARG A C 1
ATOM 742 O O . ARG A 1 91 ? -4.417 -8.613 11.662 1.00 88.56 91 ARG A O 1
ATOM 749 N N . VAL A 1 92 ? -2.621 -7.271 11.595 1.00 87.81 92 VAL A N 1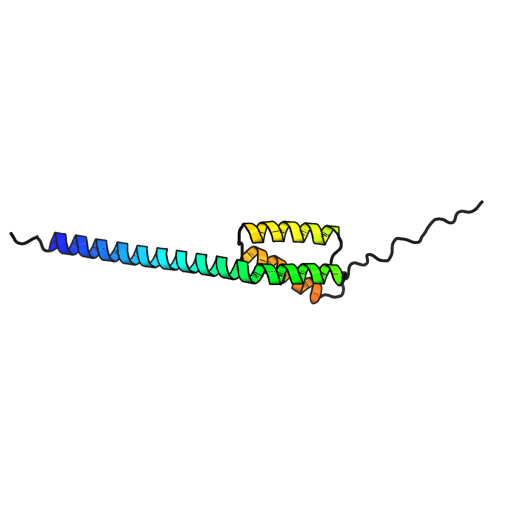
ATOM 750 C CA . VAL A 1 92 ? -2.277 -7.427 13.018 1.00 87.81 92 VAL A CA 1
ATOM 751 C C . VAL 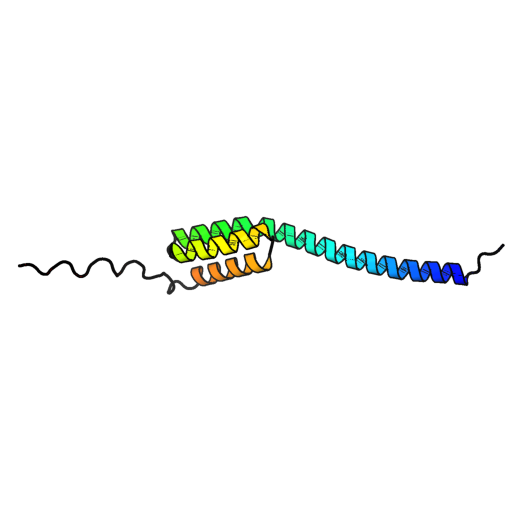A 1 92 ? -3.375 -6.852 13.917 1.00 87.81 92 VAL A C 1
ATOM 753 O O . VAL A 1 92 ? -3.708 -7.462 14.928 1.00 87.81 92 VAL A O 1
ATOM 756 N N . LEU A 1 93 ? -3.972 -5.719 13.539 1.00 84.25 93 LEU A N 1
ATOM 757 C CA . LEU A 1 93 ? -5.101 -5.137 14.273 1.00 84.25 93 LEU A CA 1
ATOM 758 C C . LEU A 1 93 ? -6.365 -6.009 14.196 1.00 84.25 93 LEU A C 1
ATOM 760 O O . LEU A 1 93 ? -7.068 -6.152 15.192 1.00 84.25 93 LEU A O 1
ATOM 764 N N . GLU A 1 94 ? -6.636 -6.610 13.033 1.00 81.88 94 GLU A N 1
ATOM 765 C CA . GLU A 1 94 ? -7.751 -7.548 12.834 1.00 81.88 94 GLU A CA 1
ATOM 766 C C . GLU A 1 94 ? -7.565 -8.832 13.674 1.00 81.88 94 GLU A C 1
ATOM 768 O O . GLU A 1 94 ? -8.514 -9.300 14.304 1.00 81.88 94 GLU A O 1
ATOM 773 N N . GLU A 1 95 ? -6.350 -9.393 13.705 1.00 83.75 95 GLU A N 1
ATOM 774 C CA . GLU A 1 95 ? -6.024 -10.651 14.399 1.00 83.75 95 GLU A CA 1
ATOM 775 C C . GLU A 1 95 ? -5.881 -10.491 15.922 1.00 83.75 95 GLU A C 1
ATOM 777 O O . GLU A 1 95 ? -6.010 -11.478 16.648 1.00 83.75 95 GLU A O 1
ATOM 782 N N . ASN A 1 96 ? -5.649 -9.273 16.427 1.00 75.19 96 ASN A N 1
ATOM 783 C CA . ASN A 1 96 ? -5.415 -9.022 17.847 1.00 75.19 96 ASN A CA 1
ATOM 784 C C . ASN A 1 96 ? -6.549 -8.188 18.486 1.00 75.19 96 ASN A C 1
ATOM 786 O O . ASN A 1 96 ? -6.420 -6.973 18.671 1.00 75.19 96 ASN A O 1
ATOM 790 N N . PRO A 1 97 ? -7.682 -8.818 18.864 1.00 61.84 97 PRO A N 1
ATOM 791 C CA . PRO A 1 97 ? -8.878 -8.121 19.344 1.00 61.84 97 PRO A CA 1
ATOM 792 C C . PRO A 1 97 ? -8.693 -7.403 20.690 1.00 61.84 97 PRO A C 1
ATOM 794 O O . PRO A 1 97 ? -9.542 -6.594 21.062 1.00 61.84 97 PRO A O 1
ATOM 797 N N . GLN A 1 98 ? -7.592 -7.653 21.410 1.00 60.75 98 GLN A N 1
ATOM 798 C CA . GLN A 1 98 ? -7.223 -6.901 22.615 1.00 60.75 98 GLN A CA 1
ATOM 799 C C . GLN A 1 98 ? -6.758 -5.468 22.310 1.00 60.75 98 GLN A C 1
ATOM 801 O O . GLN A 1 98 ? -6.784 -4.625 23.201 1.00 60.75 98 GLN A O 1
ATOM 806 N N . SER A 1 99 ? -6.397 -5.166 21.055 1.00 54.22 99 SER A N 1
ATOM 807 C CA . SER A 1 99 ? -6.053 -3.813 20.600 1.00 54.22 99 SER A CA 1
ATOM 808 C C . SER A 1 99 ? -7.276 -2.972 20.216 1.00 54.22 99 SER A C 1
ATOM 810 O O . SER A 1 99 ? -7.110 -1.888 19.659 1.00 54.22 99 SER A O 1
ATOM 812 N N . ARG A 1 100 ? -8.506 -3.444 20.489 1.00 58.06 100 ARG A N 1
ATOM 813 C CA . ARG A 1 100 ? -9.707 -2.598 20.435 1.00 58.06 100 ARG A CA 1
ATOM 814 C C . ARG A 1 100 ? -9.498 -1.453 21.411 1.00 58.06 100 ARG A C 1
ATOM 816 O O . ARG A 1 100 ? -9.616 -1.636 22.622 1.00 58.06 100 ARG A O 1
ATOM 823 N N . THR A 1 101 ? -9.117 -0.299 20.878 1.00 56.12 101 THR A N 1
ATOM 824 C CA . THR A 1 101 ? -8.805 0.883 21.662 1.00 56.12 101 THR A CA 1
ATOM 825 C C . THR A 1 101 ? -9.995 1.145 22.573 1.00 56.12 101 THR A C 1
ATOM 827 O O . THR A 1 101 ? -11.129 1.290 22.118 1.00 56.12 101 THR A O 1
ATOM 830 N N . ILE A 1 102 ? -9.736 1.134 23.879 1.00 52.34 102 ILE A N 1
ATOM 831 C CA . ILE A 1 102 ? -10.686 1.374 24.968 1.00 52.34 102 ILE A CA 1
ATOM 832 C C . ILE A 1 102 ? -11.071 2.866 24.927 1.00 52.34 102 ILE A C 1
ATOM 834 O O . ILE A 1 102 ? -10.795 3.635 25.838 1.00 52.34 102 ILE A O 1
ATOM 838 N N . ALA A 1 103 ? -11.656 3.324 23.823 1.00 49.00 103 ALA A N 1
ATOM 839 C CA . ALA A 1 103 ? -12.030 4.714 23.585 1.00 49.00 103 ALA A CA 1
ATOM 840 C C . ALA A 1 103 ? -13.429 5.040 24.145 1.00 49.00 103 ALA A C 1
ATOM 842 O O . ALA A 1 103 ? -14.052 6.016 23.742 1.00 49.00 103 ALA A O 1
ATOM 843 N N . SER A 1 104 ? -13.942 4.222 25.072 1.00 49.50 104 SER A N 1
ATOM 844 C CA . SER A 1 104 ? -15.309 4.313 25.601 1.00 49.50 104 SER A CA 1
ATOM 845 C C . SER A 1 104 ? -15.401 4.395 27.131 1.00 49.50 104 SER A C 1
ATOM 847 O O . SER A 1 104 ? -16.466 4.133 27.683 1.00 49.50 104 SER A O 1
ATOM 849 N N . ARG A 1 105 ? -14.326 4.762 27.853 1.00 47.53 105 ARG A N 1
ATOM 850 C CA . ARG A 1 105 ? -14.345 4.757 29.334 1.00 47.53 105 ARG A CA 1
ATOM 851 C C . ARG A 1 105 ? -13.921 6.034 30.068 1.00 47.53 105 ARG A C 1
ATOM 853 O O . ARG A 1 105 ? -13.730 5.978 31.277 1.00 47.53 105 ARG A O 1
ATOM 860 N N . SER A 1 106 ? -13.848 7.189 29.406 1.00 47.75 106 SER A N 1
ATOM 861 C CA . SER A 1 106 ? -13.457 8.453 30.063 1.00 47.75 106 SER A CA 1
ATOM 862 C C . SER A 1 106 ? -14.378 9.650 29.784 1.00 47.75 106 SER A C 1
ATOM 864 O O . SER A 1 106 ? -13.904 10.776 29.671 1.00 47.75 106 SER A O 1
ATOM 866 N N . SER A 1 107 ? -15.700 9.448 29.711 1.00 52.22 107 SER A N 1
ATOM 867 C CA . SER A 1 107 ? -16.664 10.561 29.576 1.00 52.22 107 SER A CA 1
ATOM 868 C C . SER A 1 107 ? -17.676 10.722 30.719 1.00 52.22 107 SER A C 1
ATOM 870 O O . SER A 1 107 ? -18.600 11.518 30.584 1.00 52.22 107 SER A O 1
ATOM 872 N N . SER A 1 108 ? -17.528 10.055 31.872 1.00 52.06 108 SER A N 1
ATOM 873 C CA . SER A 1 108 ? -18.545 10.176 32.935 1.00 52.06 108 SER A CA 1
ATOM 874 C C . SER A 1 108 ? -18.033 9.985 34.366 1.00 52.06 108 SER A C 1
ATOM 876 O O . SER A 1 108 ? -18.496 9.099 35.074 1.00 52.06 108 SER A O 1
ATOM 878 N N . THR A 1 109 ? -17.089 10.801 34.833 1.00 54.28 109 THR A N 1
ATOM 879 C CA . THR A 1 109 ? -16.859 11.046 36.276 1.00 54.28 109 THR A CA 1
ATOM 880 C C . THR A 1 109 ? -16.061 12.347 36.371 1.00 54.28 109 THR A C 1
ATOM 882 O O . THR A 1 109 ? -14.848 12.346 36.221 1.00 54.28 109 THR A O 1
ATOM 885 N N . SER A 1 110 ? -16.659 13.533 36.456 1.00 48.06 110 SER A N 1
ATOM 886 C CA . SER A 1 110 ? -17.030 14.121 37.747 1.00 48.06 110 SER A CA 1
ATOM 887 C C . SER A 1 110 ? -17.632 15.519 37.509 1.00 48.06 110 SER A C 1
ATOM 889 O O . SER A 1 110 ? -16.932 16.521 37.416 1.00 48.06 110 SER A O 1
ATOM 891 N N . ARG A 1 111 ? -18.960 15.600 37.400 1.00 54.84 111 ARG A N 1
ATOM 892 C CA . ARG A 1 111 ? -19.725 16.841 37.608 1.00 54.84 111 ARG A CA 1
ATOM 893 C C . ARG A 1 111 ? -20.806 16.538 38.635 1.00 54.84 111 ARG A C 1
ATOM 895 O O . ARG A 1 111 ? -21.977 16.398 38.309 1.00 54.84 111 ARG A O 1
ATOM 902 N N . SER A 1 112 ? -20.364 16.335 39.870 1.00 54.62 112 SER A N 1
ATOM 903 C CA . SER A 1 112 ? -21.230 16.219 41.044 1.00 54.62 112 SER A CA 1
ATOM 904 C C . SER A 1 112 ? -20.411 16.622 42.271 1.00 54.62 112 SER A C 1
ATOM 906 O O . SER A 1 112 ? -19.924 15.789 43.027 1.00 54.62 112 SER A O 1
ATOM 908 N N . ARG A 1 113 ? -20.178 17.925 42.416 1.00 53.75 113 ARG A N 1
ATOM 909 C CA . ARG A 1 113 ? -20.115 18.546 43.739 1.00 53.75 113 ARG A CA 1
ATOM 910 C C . ARG A 1 113 ? -21.196 19.612 43.738 1.00 53.75 113 ARG A C 1
ATOM 912 O O . ARG A 1 113 ? -20.989 20.714 43.238 1.00 53.75 113 ARG A O 1
ATOM 919 N N . ASP A 1 114 ? -22.368 19.150 44.155 1.00 54.19 114 ASP A N 1
ATOM 920 C CA . ASP A 1 114 ? -23.433 19.964 44.714 1.00 54.19 114 ASP A CA 1
ATOM 921 C C . ASP A 1 114 ? -22.896 20.816 45.870 1.00 54.19 114 ASP A C 1
ATOM 923 O O . ASP A 1 114 ? -22.011 20.370 46.606 1.00 54.19 114 ASP A O 1
ATOM 927 N N . SER A 1 115 ? -23.473 22.018 45.929 1.00 45.75 115 SER A N 1
ATOM 928 C CA . SER A 1 115 ? -23.915 22.787 47.102 1.00 45.75 115 SER A CA 1
ATOM 929 C C . SER A 1 115 ? -23.028 22.888 48.339 1.00 45.75 115 SER A C 1
ATOM 931 O O . SER A 1 115 ? -22.841 21.881 49.053 1.00 45.75 115 SER A O 1
#